Protein AF-A0A352L324-F1 (afdb_monomer_lite)

Foldseek 3Di:
DAFQFFFDLDQLVVPPPDQWEWEKTKDADPDDPDDDDPDRIAIETDTQGDRSRGDCVSPDDHGDDKDFDWAFPVVPPVCPPHHYTYPDPDPPHGYIYTPDIDD

Sequence (103 aa):
LKCAEASRIPAARSILPYRSALVVHKYDVLSVEEGELAEQQILVAHWGIRDGTAQPSARVRPGQTLTLTVESFEEHRELRGERQIMDGAWTGIPLFYIVSGKK

Secondary structure (DSSP, 8-state):
-EEEEEPPPPPGGGGTT-S-EEEEEEEE----SSS----SEEEEEEEEEETTEE-GGG---TT-B-EEEEEEGGG-GGGTTSEEE-SS---S--EEEEEEEE-

Radius of gyration: 13.06 Å; chains: 1; bounding box: 30×23×36 Å

pLDDT: mean 89.07, std 5.12, range [67.44, 95.69]

Structure (mmCIF, N/CA/C/O backbone):
data_AF-A0A352L324-F1
#
_entry.id   AF-A0A352L324-F1
#
loop_
_atom_site.group_PDB
_atom_site.id
_atom_site.type_symbol
_atom_site.label_atom_id
_atom_site.label_alt_id
_atom_site.label_comp_id
_atom_site.label_asym_id
_atom_site.label_entity_id
_atom_site.label_seq_id
_atom_site.pdbx_PDB_ins_code
_atom_site.Cartn_x
_atom_site.Cartn_y
_atom_site.Cartn_z
_atom_site.occupancy
_atom_site.B_iso_or_equiv
_atom_site.auth_seq_id
_atom_site.auth_comp_id
_atom_site.auth_asym_id
_atom_site.auth_atom_id
_atom_site.pdbx_PDB_model_num
ATOM 1 N N . LEU A 1 1 ? -3.066 1.590 10.191 1.00 91.19 1 LEU A N 1
ATOM 2 C CA . LEU A 1 1 ? -3.583 0.599 9.210 1.00 91.19 1 LEU A CA 1
ATOM 3 C C . LEU A 1 1 ? -2.928 -0.760 9.434 1.00 91.19 1 LEU A C 1
ATOM 5 O O . LEU A 1 1 ? -1.773 -0.794 9.843 1.00 91.19 1 LEU A O 1
ATOM 9 N N . LYS A 1 2 ? -3.613 -1.869 9.145 1.00 94.62 2 LYS A N 1
ATOM 10 C CA . LYS A 1 2 ? -3.040 -3.228 9.132 1.00 94.62 2 LYS A CA 1
ATOM 11 C C . LYS A 1 2 ? -3.142 -3.811 7.731 1.00 94.62 2 LYS A C 1
ATOM 13 O O . LYS A 1 2 ? -4.221 -3.807 7.156 1.00 94.62 2 LYS A O 1
ATOM 18 N N . CYS A 1 3 ? -2.044 -4.297 7.161 1.00 93.62 3 CYS A N 1
ATOM 19 C CA . CYS A 1 3 ? -2.078 -4.919 5.840 1.00 93.62 3 CYS A CA 1
ATOM 20 C C . CYS A 1 3 ? -2.864 -6.231 5.916 1.00 93.62 3 CYS A C 1
ATOM 22 O O . CYS A 1 3 ? -2.441 -7.163 6.598 1.00 93.62 3 CYS A O 1
ATOM 24 N N . ALA A 1 4 ? -4.000 -6.298 5.232 1.00 93.12 4 ALA A N 1
ATOM 25 C CA . ALA A 1 4 ? -4.802 -7.509 5.126 1.00 93.12 4 ALA A CA 1
ATOM 26 C C . ALA A 1 4 ? -4.223 -8.424 4.041 1.00 93.12 4 ALA A C 1
ATOM 28 O O . ALA A 1 4 ? -3.965 -9.603 4.280 1.00 93.12 4 ALA A O 1
ATOM 29 N N . GLU A 1 5 ? -3.940 -7.854 2.868 1.00 92.50 5 GLU A N 1
ATOM 30 C CA . GLU A 1 5 ? -3.404 -8.570 1.713 1.00 92.50 5 GLU A CA 1
ATOM 31 C C . GLU A 1 5 ? -2.372 -7.698 0.988 1.00 92.50 5 GLU A C 1
ATOM 33 O O . GLU A 1 5 ? -2.603 -6.516 0.728 1.00 92.50 5 GLU A O 1
ATOM 38 N N . ALA A 1 6 ? -1.229 -8.287 0.635 1.00 91.75 6 ALA A N 1
ATOM 39 C CA . ALA A 1 6 ? -0.155 -7.596 -0.066 1.00 91.75 6 ALA A CA 1
ATOM 40 C C . ALA A 1 6 ? 0.079 -8.227 -1.440 1.00 91.75 6 ALA A C 1
ATOM 42 O O . ALA A 1 6 ? 0.479 -9.388 -1.534 1.00 91.75 6 ALA A O 1
ATOM 43 N N . SER A 1 7 ? -0.128 -7.446 -2.500 1.00 91.31 7 SER A N 1
ATOM 44 C CA . SER A 1 7 ? 0.301 -7.813 -3.852 1.00 91.31 7 SER A CA 1
ATOM 45 C C . SER A 1 7 ? 1.824 -7.893 -3.967 1.00 91.31 7 SER A C 1
ATOM 47 O O . SER A 1 7 ? 2.568 -7.169 -3.297 1.00 91.31 7 SER A O 1
ATOM 49 N N . ARG A 1 8 ? 2.312 -8.761 -4.851 1.00 87.94 8 ARG A N 1
ATOM 50 C CA . ARG A 1 8 ? 3.744 -8.904 -5.115 1.00 87.94 8 ARG A CA 1
ATOM 51 C C . ARG A 1 8 ? 4.254 -7.768 -5.996 1.00 87.94 8 ARG A C 1
ATOM 53 O O . ARG A 1 8 ? 3.643 -7.399 -6.995 1.00 87.94 8 ARG A O 1
ATOM 60 N N . ILE A 1 9 ? 5.441 -7.266 -5.663 1.00 87.00 9 ILE A N 1
ATOM 61 C CA . ILE A 1 9 ? 6.185 -6.371 -6.551 1.00 87.00 9 ILE A CA 1
ATOM 62 C C . ILE A 1 9 ? 6.806 -7.237 -7.657 1.00 87.00 9 ILE A C 1
ATOM 64 O O . ILE A 1 9 ? 7.597 -8.131 -7.336 1.00 87.00 9 ILE A O 1
ATOM 68 N N . PRO A 1 10 ? 6.473 -7.019 -8.940 1.00 83.94 10 PRO A N 1
ATOM 69 C CA . PRO A 1 10 ? 7.079 -7.777 -10.027 1.00 83.94 10 PRO A CA 1
ATOM 70 C C . PRO A 1 10 ? 8.551 -7.386 -10.223 1.00 83.94 10 PRO A C 1
ATOM 72 O O . PRO A 1 10 ? 9.046 -6.396 -9.681 1.00 83.94 10 PRO A O 1
ATOM 75 N N . ALA A 1 11 ? 9.260 -8.131 -11.068 1.00 83.44 11 ALA A N 1
ATOM 76 C CA . ALA A 1 11 ? 10.577 -7.707 -11.518 1.00 83.44 11 ALA A CA 1
ATOM 77 C C . ALA A 1 11 ? 10.459 -6.524 -12.498 1.00 83.44 11 ALA A C 1
ATOM 79 O O . ALA A 1 11 ? 9.573 -6.494 -13.348 1.00 83.44 11 ALA A O 1
ATOM 80 N N . ALA A 1 12 ? 11.406 -5.583 -12.470 1.00 81.94 12 ALA A N 1
ATOM 81 C CA . ALA A 1 12 ? 11.413 -4.454 -13.410 1.00 81.94 12 ALA A CA 1
ATOM 82 C C . ALA A 1 12 ? 11.404 -4.893 -14.887 1.00 81.94 12 ALA A C 1
ATOM 84 O O . ALA A 1 12 ? 10.784 -4.261 -15.735 1.00 81.94 12 ALA A O 1
ATOM 85 N N . ARG A 1 13 ? 12.035 -6.030 -15.200 1.00 84.00 13 ARG A N 1
ATOM 86 C CA . ARG A 1 13 ? 12.054 -6.590 -16.560 1.00 84.00 13 ARG A CA 1
ATOM 87 C C . ARG A 1 13 ? 10.690 -7.103 -17.026 1.00 84.00 13 ARG A C 1
ATOM 89 O O . ARG A 1 13 ? 10.439 -7.101 -18.224 1.00 84.00 13 ARG A O 1
ATOM 96 N N . SER A 1 14 ? 9.818 -7.540 -16.116 1.00 83.94 14 SER A N 1
ATOM 97 C CA . SER A 1 14 ? 8.513 -8.103 -16.486 1.00 83.94 14 SER A CA 1
ATOM 98 C C . SER A 1 14 ? 7.445 -7.043 -16.749 1.00 83.94 14 SER A C 1
ATOM 100 O O . SER A 1 14 ? 6.360 -7.392 -17.203 1.00 83.94 14 SER A O 1
ATOM 102 N N . ILE A 1 15 ? 7.728 -5.766 -16.467 1.00 82.12 15 ILE A N 1
ATOM 103 C CA . ILE A 1 15 ? 6.805 -4.661 -16.758 1.00 82.12 15 ILE A CA 1
ATOM 104 C C . ILE A 1 15 ? 7.134 -3.926 -18.061 1.00 82.12 15 ILE A C 1
ATOM 106 O O . ILE A 1 15 ? 6.427 -2.986 -18.398 1.00 82.12 15 ILE A O 1
ATOM 110 N N . LEU A 1 16 ? 8.153 -4.350 -18.819 1.00 83.88 16 LEU A N 1
ATOM 111 C CA . LEU A 1 16 ? 8.470 -3.742 -20.114 1.00 83.88 16 LEU A CA 1
ATOM 112 C C . LEU A 1 16 ? 7.234 -3.725 -21.044 1.00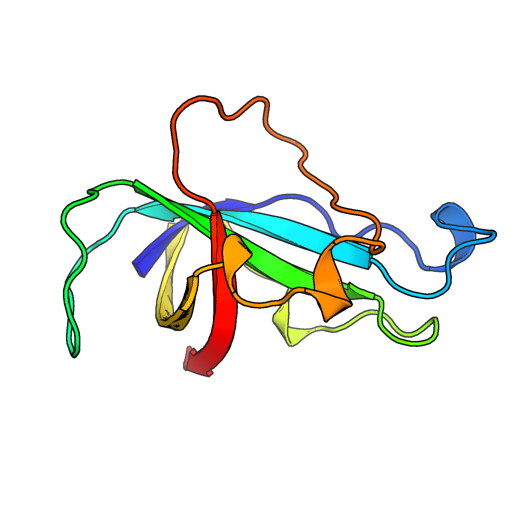 83.88 16 LEU A C 1
ATOM 114 O O . LEU A 1 16 ? 6.469 -4.691 -21.052 1.00 83.88 16 LEU A O 1
ATOM 118 N N . PRO A 1 17 ? 7.027 -2.651 -21.832 1.00 85.00 17 PRO A N 1
ATOM 119 C CA . PRO A 1 17 ? 7.887 -1.470 -21.987 1.00 85.00 17 PRO A CA 1
ATOM 120 C C . PRO A 1 17 ? 7.721 -0.396 -20.890 1.00 85.00 17 PRO A C 1
ATOM 122 O O . PRO A 1 17 ? 8.411 0.622 -20.937 1.00 85.00 17 PRO A O 1
ATOM 125 N N . TYR A 1 18 ? 6.841 -0.597 -19.903 1.00 82.69 18 TYR A N 1
ATOM 126 C CA . TYR A 1 18 ? 6.654 0.340 -18.793 1.00 82.69 18 TYR A CA 1
ATOM 127 C C . TYR A 1 18 ? 7.896 0.387 -17.898 1.00 82.69 18 TYR A C 1
ATOM 129 O O . TYR A 1 18 ? 8.563 -0.623 -17.663 1.00 82.69 18 TYR A O 1
ATOM 137 N N . ARG A 1 19 ? 8.208 1.579 -17.384 1.00 85.94 19 ARG A N 1
ATOM 138 C CA . ARG A 1 19 ? 9.335 1.799 -16.459 1.00 85.94 19 ARG A CA 1
ATOM 139 C C . ARG A 1 19 ? 8.876 2.010 -15.020 1.00 85.94 19 ARG A C 1
ATOM 141 O O . ARG A 1 19 ? 9.698 1.949 -14.114 1.00 85.94 19 ARG A O 1
ATOM 148 N N . SER A 1 20 ? 7.580 2.196 -14.814 1.00 90.56 20 SER A N 1
ATOM 149 C CA . SER A 1 20 ? 6.983 2.480 -13.519 1.00 90.56 20 SER A CA 1
ATOM 150 C C . SER A 1 20 ? 5.725 1.637 -13.338 1.00 90.56 20 SER A C 1
ATOM 152 O O . SER A 1 20 ? 5.046 1.279 -14.305 1.00 90.56 20 SER A O 1
ATOM 154 N N . ALA A 1 21 ? 5.486 1.224 -12.098 1.00 91.25 21 ALA A N 1
ATOM 155 C CA . ALA A 1 21 ? 4.312 0.461 -11.720 1.00 91.25 21 ALA A CA 1
ATOM 156 C C . ALA A 1 21 ? 3.967 0.705 -10.251 1.00 91.25 21 ALA A C 1
ATOM 158 O O . ALA A 1 21 ? 4.827 0.656 -9.360 1.00 91.25 21 ALA A O 1
ATOM 159 N N . LEU A 1 22 ? 2.680 0.904 -10.014 1.00 93.19 22 LEU A N 1
ATOM 160 C CA . LEU A 1 22 ? 2.081 0.952 -8.697 1.00 93.19 22 LEU A CA 1
ATOM 161 C C . LEU A 1 22 ? 1.650 -0.454 -8.291 1.00 93.19 22 LEU A C 1
ATOM 163 O O . LEU A 1 22 ? 1.078 -1.202 -9.080 1.00 93.19 22 LEU A O 1
ATOM 167 N N . VAL A 1 23 ? 1.922 -0.811 -7.047 1.00 93.94 23 VAL A N 1
ATOM 168 C CA . VAL A 1 23 ? 1.493 -2.062 -6.434 1.00 93.94 23 VAL A CA 1
ATOM 169 C C . VAL A 1 23 ? 0.456 -1.713 -5.385 1.00 93.94 23 VAL A C 1
ATOM 171 O O . VAL A 1 23 ? 0.700 -0.890 -4.503 1.00 93.94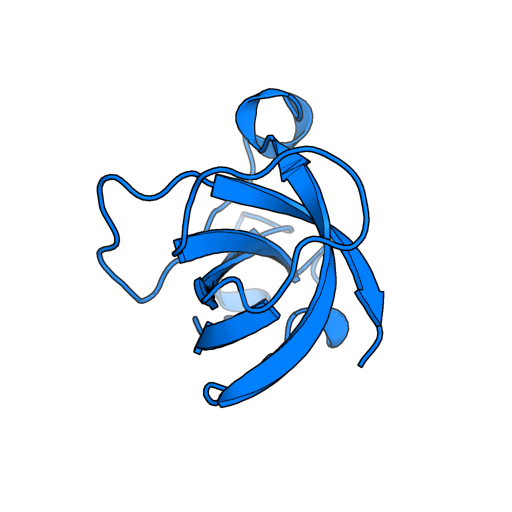 23 VAL A O 1
ATOM 174 N N . VAL A 1 24 ? -0.716 -2.322 -5.512 1.00 94.56 24 VAL A N 1
ATOM 175 C CA . VAL A 1 24 ? -1.860 -2.050 -4.650 1.00 94.56 24 VAL A CA 1
ATOM 176 C C . VAL A 1 24 ? -1.918 -3.104 -3.555 1.00 94.56 24 VAL A C 1
ATOM 178 O O . VAL A 1 24 ? -1.808 -4.306 -3.813 1.00 94.56 24 VAL A O 1
ATOM 181 N N . HIS A 1 25 ? -2.083 -2.662 -2.318 1.00 94.69 25 HIS A N 1
ATOM 182 C CA . HIS A 1 25 ? -2.273 -3.527 -1.160 1.00 94.69 25 HIS A CA 1
ATOM 183 C C . HIS A 1 25 ? -3.610 -3.213 -0.501 1.00 94.69 25 HIS A C 1
ATOM 185 O O . HIS A 1 25 ? -4.067 -2.070 -0.528 1.00 94.69 25 HIS A O 1
ATOM 191 N N . LYS A 1 26 ? -4.208 -4.222 0.126 1.00 95.12 26 LYS A N 1
ATOM 192 C CA . LYS A 1 26 ? -5.422 -4.066 0.918 1.00 95.12 26 LYS A CA 1
ATOM 193 C C . LYS A 1 26 ? -5.063 -3.882 2.384 1.00 95.12 26 LYS A C 1
ATOM 195 O O . LYS A 1 26 ? -4.260 -4.640 2.939 1.00 95.12 26 LYS A O 1
ATOM 200 N N . TYR A 1 27 ? -5.698 -2.905 3.014 1.00 95.12 27 TYR A N 1
ATOM 201 C CA . TYR A 1 27 ? -5.522 -2.586 4.420 1.00 95.12 27 TYR A CA 1
ATOM 202 C C . TYR A 1 27 ? -6.850 -2.557 5.159 1.00 95.12 27 TYR A C 1
ATOM 204 O O . TYR A 1 27 ? -7.843 -2.053 4.640 1.00 95.12 27 TYR A O 1
ATOM 212 N N . ASP A 1 28 ? -6.810 -3.021 6.402 1.00 95.69 28 ASP A N 1
ATOM 213 C CA . ASP A 1 28 ? -7.834 -2.757 7.401 1.00 95.69 28 ASP A CA 1
ATOM 214 C C . ASP A 1 28 ? -7.472 -1.473 8.163 1.00 95.69 28 ASP A C 1
ATOM 216 O O . ASP A 1 28 ? -6.323 -1.264 8.595 1.00 95.69 28 ASP A O 1
ATOM 220 N N . VAL A 1 29 ? -8.454 -0.594 8.324 1.00 94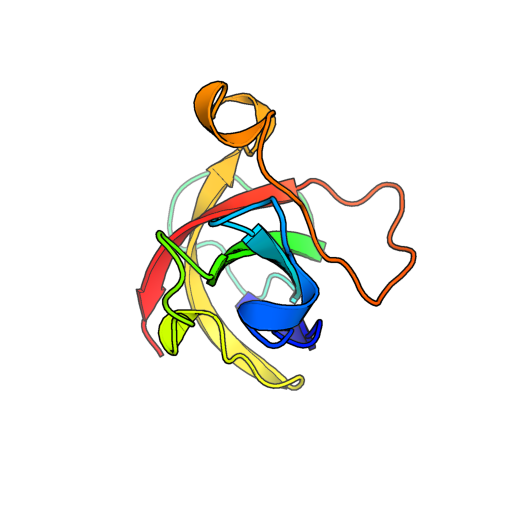.94 29 VAL A N 1
ATOM 221 C CA . VAL A 1 29 ? -8.320 0.654 9.070 1.00 94.94 29 VAL A CA 1
ATOM 222 C C . VAL A 1 29 ? -8.450 0.343 10.556 1.00 94.94 29 VAL A C 1
ATOM 224 O O . VAL A 1 29 ? -9.461 -0.178 11.008 1.00 94.94 29 VAL A O 1
ATOM 227 N N . LEU A 1 30 ? -7.390 0.628 11.315 1.00 93.94 30 LEU A N 1
ATOM 228 C CA . LEU A 1 30 ? -7.377 0.421 12.769 1.00 93.94 30 LEU A CA 1
ATOM 229 C C . LEU A 1 30 ? -7.787 1.690 13.521 1.00 93.94 30 LEU A C 1
ATOM 231 O O . LEU A 1 30 ? -8.570 1.633 14.461 1.00 93.94 30 LEU A O 1
ATOM 235 N N . SER A 1 31 ? -7.224 2.820 13.105 1.00 92.75 31 SER A N 1
ATOM 236 C CA . SER A 1 31 ? -7.465 4.152 13.645 1.00 92.75 31 SER A CA 1
ATOM 237 C C . SER A 1 31 ? -7.189 5.181 12.551 1.00 92.75 31 SER A C 1
ATOM 239 O O . SER A 1 31 ? -6.377 4.935 11.648 1.00 92.75 31 SER A O 1
ATOM 241 N N . VAL A 1 32 ? -7.889 6.311 12.627 1.00 93.19 32 VAL A N 1
ATOM 242 C CA . VAL A 1 32 ? -7.657 7.497 11.800 1.00 93.19 32 VAL A CA 1
ATOM 243 C C . VAL A 1 32 ? -7.052 8.547 12.719 1.00 93.19 32 VAL A C 1
ATOM 245 O O . VAL A 1 32 ? -7.707 8.994 13.656 1.00 93.19 32 VAL A O 1
ATOM 248 N N . GLU A 1 33 ? -5.785 8.879 12.490 1.00 91.31 33 GLU A N 1
ATOM 249 C CA . GLU A 1 33 ? -5.061 9.856 13.315 1.00 91.31 33 GLU A CA 1
ATOM 250 C C . GLU A 1 33 ? -5.341 11.298 12.863 1.00 91.31 33 GLU A C 1
ATOM 252 O O . GLU A 1 33 ? -5.337 12.219 13.674 1.00 91.31 33 GLU A O 1
ATOM 257 N N . GLU A 1 34 ? -5.590 11.494 11.566 1.00 89.81 34 GLU A N 1
ATOM 258 C CA . GLU A 1 34 ? -5.849 12.792 10.944 1.00 89.81 34 GLU A CA 1
ATOM 259 C C . GLU A 1 34 ? -6.714 12.607 9.687 1.00 89.81 34 GLU A C 1
ATOM 261 O O . GLU A 1 34 ? -6.550 11.624 8.959 1.00 89.81 34 GLU A O 1
ATOM 266 N N . GLY A 1 35 ? -7.621 13.555 9.431 1.00 89.88 35 GLY A N 1
ATOM 267 C CA . GLY A 1 35 ? -8.554 13.522 8.301 1.00 89.88 35 GLY A CA 1
ATOM 268 C C . GLY A 1 35 ? -9.819 12.699 8.559 1.00 89.88 35 GLY A C 1
ATOM 269 O O . GLY A 1 35 ? -10.113 12.303 9.686 1.00 89.88 35 GLY A O 1
ATOM 270 N N . GLU A 1 36 ? -10.583 12.455 7.496 1.00 88.00 36 GLU A N 1
ATOM 271 C CA . GLU A 1 36 ? -11.818 11.672 7.542 1.00 88.00 36 GLU A CA 1
ATOM 272 C C . GLU A 1 36 ? -11.686 10.432 6.660 1.00 88.00 36 GLU A C 1
ATOM 274 O O . GLU A 1 36 ? -11.348 10.515 5.480 1.00 88.00 36 GLU A O 1
ATOM 279 N N . LEU A 1 37 ? -11.975 9.267 7.239 1.00 89.50 37 LEU A N 1
ATOM 280 C CA . LEU A 1 37 ? -12.036 8.004 6.519 1.00 89.50 37 LEU A CA 1
ATOM 281 C C . LEU A 1 37 ? -13.164 7.156 7.108 1.00 89.50 37 LEU A C 1
ATOM 283 O O . LEU A 1 37 ? -13.046 6.633 8.213 1.00 89.50 37 LEU A O 1
ATOM 287 N N . ALA A 1 38 ? -14.272 7.049 6.376 1.00 86.56 38 ALA A N 1
ATOM 288 C CA . ALA A 1 38 ? -15.450 6.298 6.819 1.00 86.56 38 ALA A CA 1
ATOM 289 C C . ALA A 1 38 ? -15.300 4.778 6.633 1.00 86.56 38 ALA A C 1
ATOM 291 O O . ALA A 1 38 ? -16.017 3.988 7.247 1.00 86.56 38 ALA A O 1
ATOM 292 N N . GLU A 1 39 ? -14.375 4.369 5.769 1.00 90.94 39 GLU A N 1
ATOM 293 C CA . GLU A 1 39 ? -14.229 2.989 5.331 1.00 90.94 39 GLU A CA 1
ATOM 294 C C . GLU A 1 39 ? -13.392 2.171 6.308 1.00 90.94 39 GLU A C 1
ATOM 296 O O . GLU A 1 39 ? -12.343 2.604 6.778 1.00 90.94 39 GLU A O 1
ATOM 301 N N . GLN A 1 40 ? -13.824 0.940 6.574 1.00 92.19 40 GLN A N 1
ATOM 302 C CA . GLN A 1 40 ? -13.063 0.005 7.411 1.00 92.19 40 GLN A CA 1
ATOM 303 C C . GLN A 1 40 ? -11.952 -0.698 6.628 1.00 92.19 40 GLN A C 1
ATOM 305 O O . GLN A 1 40 ? -10.999 -1.205 7.221 1.00 92.19 40 GLN A O 1
ATOM 310 N N . GLN A 1 41 ? -12.069 -0.740 5.299 1.00 94.50 41 GLN A N 1
ATOM 311 C CA . GLN A 1 41 ? -11.079 -1.327 4.406 1.00 94.50 41 GLN A CA 1
ATOM 312 C C . GLN A 1 41 ? -10.751 -0.348 3.293 1.00 94.50 41 GLN A C 1
ATOM 314 O O . GLN A 1 41 ? -11.645 0.252 2.704 1.00 94.50 41 GLN A O 1
ATOM 319 N N . ILE A 1 42 ? -9.465 -0.227 2.985 1.00 95.44 42 ILE A N 1
ATOM 320 C CA . ILE A 1 42 ? -8.984 0.630 1.906 1.00 95.44 42 ILE A CA 1
ATOM 321 C C . ILE A 1 42 ? -7.938 -0.092 1.069 1.00 95.44 42 ILE A C 1
ATOM 323 O O . ILE A 1 42 ? -7.200 -0.955 1.559 1.00 95.44 42 ILE A O 1
ATOM 327 N N . LEU A 1 43 ? -7.856 0.281 -0.201 1.00 95.44 43 LEU A N 1
ATOM 328 C CA . LEU A 1 43 ? -6.741 -0.079 -1.059 1.00 95.44 43 LEU A CA 1
ATOM 329 C C . LEU A 1 43 ? -5.735 1.064 -1.047 1.00 95.44 43 LEU A C 1
ATOM 331 O O . LEU A 1 43 ? -6.116 2.225 -1.157 1.00 95.44 43 LEU A O 1
ATOM 335 N N . VAL A 1 44 ? -4.449 0.748 -0.937 1.00 94.94 44 VAL A N 1
ATOM 336 C CA . VAL A 1 44 ? -3.385 1.753 -1.005 1.00 94.94 44 VAL A CA 1
ATOM 337 C C . VAL A 1 44 ? -2.407 1.362 -2.101 1.00 94.94 44 VAL A C 1
ATOM 339 O O . VAL A 1 44 ? -1.852 0.261 -2.096 1.00 94.94 44 VAL A O 1
ATOM 342 N N . ALA A 1 45 ? -2.213 2.267 -3.052 1.00 94.62 45 ALA A N 1
ATOM 343 C CA . ALA A 1 45 ? -1.235 2.167 -4.118 1.00 94.62 45 ALA A CA 1
ATOM 344 C C . ALA A 1 45 ? 0.123 2.670 -3.625 1.00 94.62 45 ALA A C 1
ATOM 346 O O . ALA A 1 45 ? 0.268 3.824 -3.225 1.00 94.62 45 ALA A O 1
ATOM 347 N N . HIS A 1 46 ? 1.128 1.805 -3.702 1.00 93.88 46 HIS A N 1
ATOM 348 C CA . HIS A 1 46 ? 2.522 2.127 -3.436 1.00 93.88 46 HIS A CA 1
ATOM 349 C C . HIS A 1 46 ? 3.314 2.085 -4.738 1.00 93.88 46 HIS A C 1
ATOM 351 O O . HIS A 1 46 ? 3.063 1.240 -5.594 1.00 93.88 46 HIS A O 1
ATOM 357 N N . TRP A 1 47 ? 4.341 2.920 -4.881 1.00 92.56 47 TRP A N 1
ATOM 358 C CA . TRP A 1 47 ? 5.321 2.714 -5.946 1.00 92.56 47 TRP A CA 1
ATOM 359 C C . TRP A 1 47 ? 6.034 1.390 -5.727 1.00 92.56 47 TRP A C 1
ATOM 361 O O . TRP A 1 47 ? 6.818 1.289 -4.796 1.00 92.56 47 TRP A O 1
ATOM 371 N N . GLY A 1 48 ? 5.768 0.384 -6.561 1.00 90.25 48 GLY A N 1
ATOM 372 C CA . GLY A 1 48 ? 6.499 -0.883 -6.535 1.00 90.25 48 GLY A CA 1
ATOM 373 C C . GLY A 1 48 ? 7.752 -0.820 -7.395 1.00 90.25 48 GLY A C 1
ATOM 374 O O . GLY A 1 48 ? 8.805 -1.317 -6.999 1.00 90.25 48 GLY A O 1
ATOM 375 N N . ILE A 1 49 ? 7.652 -0.168 -8.554 1.00 90.44 49 ILE A N 1
ATOM 376 C CA . ILE A 1 49 ? 8.777 0.153 -9.432 1.00 90.44 49 ILE A CA 1
ATOM 377 C C . ILE A 1 49 ? 8.635 1.612 -9.856 1.00 90.44 49 ILE A C 1
ATOM 379 O O . ILE A 1 49 ? 7.555 2.037 -10.258 1.00 90.44 49 ILE A O 1
ATOM 383 N N . ARG A 1 50 ? 9.730 2.365 -9.796 1.00 90.56 50 ARG A N 1
ATOM 384 C CA . ARG A 1 50 ? 9.802 3.741 -10.291 1.00 90.56 50 ARG A CA 1
ATOM 385 C C . ARG A 1 50 ? 11.082 3.905 -11.098 1.00 90.56 50 ARG A C 1
ATOM 387 O O . ARG A 1 50 ? 12.152 3.537 -10.610 1.00 90.56 50 ARG A O 1
ATOM 394 N N . ASP A 1 51 ? 10.961 4.378 -12.335 1.00 87.38 51 ASP A N 1
ATOM 395 C CA . ASP A 1 51 ? 12.085 4.581 -13.264 1.00 87.38 51 ASP A CA 1
ATOM 396 C C . ASP A 1 51 ? 12.978 3.336 -13.456 1.00 87.38 51 ASP A C 1
ATOM 398 O O . ASP A 1 51 ? 14.199 3.412 -13.586 1.00 87.38 51 ASP A O 1
ATOM 402 N N . GLY A 1 52 ? 12.363 2.151 -13.464 1.00 84.62 52 GLY A N 1
ATOM 403 C CA . GLY A 1 52 ? 13.027 0.854 -13.614 1.00 84.62 52 GLY A CA 1
ATOM 404 C C . GLY A 1 52 ? 13.629 0.295 -12.323 1.00 84.62 52 GLY A C 1
ATOM 405 O O . GLY A 1 52 ? 14.199 -0.796 -12.344 1.00 84.62 52 GLY A O 1
ATOM 406 N N . THR A 1 53 ? 13.478 0.997 -11.198 1.00 85.88 53 THR A N 1
ATOM 407 C CA . THR A 1 53 ? 14.020 0.591 -9.897 1.00 85.88 53 THR A CA 1
ATOM 408 C C . THR A 1 53 ? 12.908 0.117 -8.973 1.00 85.88 53 THR A C 1
ATOM 410 O O . THR A 1 53 ? 11.939 0.837 -8.732 1.00 85.88 53 THR A O 1
ATOM 413 N N . ALA A 1 54 ? 13.048 -1.099 -8.440 1.00 87.94 54 ALA A N 1
ATOM 414 C CA . ALA A 1 54 ? 12.124 -1.624 -7.441 1.00 87.94 54 ALA A CA 1
ATOM 415 C C . ALA A 1 54 ? 12.233 -0.824 -6.136 1.00 87.94 54 ALA A C 1
ATOM 417 O O . ALA A 1 54 ? 13.332 -0.529 -5.670 1.00 87.94 54 ALA A O 1
ATOM 418 N N . GLN A 1 55 ? 11.094 -0.509 -5.535 1.00 88.94 55 GLN A N 1
ATOM 419 C CA . GLN A 1 55 ? 10.987 0.341 -4.357 1.00 88.94 55 GLN A CA 1
ATOM 420 C C . GLN A 1 55 ? 10.771 -0.519 -3.102 1.00 88.94 55 GLN A C 1
ATOM 422 O O . GLN A 1 55 ? 9.716 -1.140 -2.942 1.00 88.94 55 GLN A O 1
ATOM 427 N N . PRO A 1 56 ? 11.745 -0.582 -2.175 1.00 82.19 56 PRO A N 1
ATOM 428 C CA . PRO A 1 56 ? 11.626 -1.404 -0.970 1.00 82.19 56 PRO A CA 1
ATOM 429 C C . PRO A 1 56 ? 10.511 -0.959 -0.016 1.00 82.19 56 PRO A C 1
ATOM 431 O O . PRO A 1 56 ? 10.039 -1.768 0.781 1.00 82.19 56 PRO A O 1
ATOM 434 N N . SER A 1 57 ? 10.087 0.307 -0.082 1.00 80.12 57 SER A N 1
ATOM 435 C CA . SER A 1 57 ? 8.998 0.863 0.732 1.00 80.12 57 SER A CA 1
ATOM 436 C C . SER A 1 57 ? 7.635 0.239 0.420 1.00 80.12 57 SER A C 1
ATOM 438 O O . SER A 1 57 ? 6.806 0.140 1.319 1.00 80.12 57 SER A O 1
ATOM 440 N N . ALA A 1 58 ? 7.430 -0.260 -0.802 1.00 83.38 58 ALA A N 1
ATOM 441 C CA . ALA A 1 58 ? 6.246 -1.034 -1.177 1.00 83.38 58 ALA A CA 1
ATOM 442 C C . ALA A 1 58 ? 6.300 -2.491 -0.697 1.00 83.38 58 ALA A C 1
ATOM 444 O O . ALA A 1 58 ? 5.367 -3.254 -0.917 1.00 83.38 58 ALA A O 1
ATOM 445 N N . ARG A 1 59 ? 7.390 -2.937 -0.058 1.00 85.69 59 ARG A N 1
ATOM 446 C CA . ARG A 1 59 ? 7.453 -4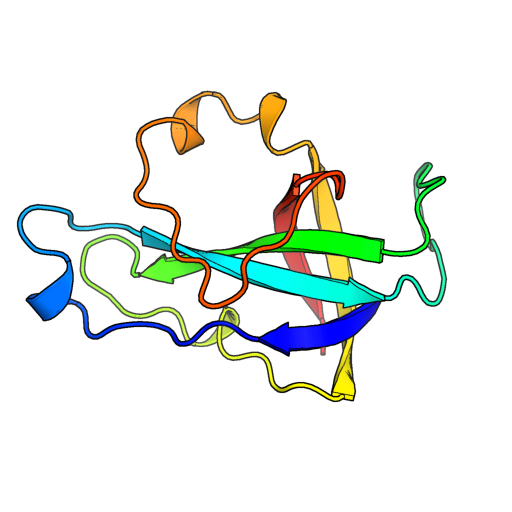.299 0.478 1.00 85.69 59 ARG A CA 1
ATOM 447 C C . ARG A 1 59 ? 6.731 -4.353 1.820 1.00 85.69 59 ARG A C 1
ATOM 449 O O . ARG A 1 59 ? 7.350 -4.203 2.878 1.00 85.69 59 ARG A O 1
ATOM 456 N N . VAL A 1 60 ? 5.433 -4.609 1.746 1.00 89.31 60 VAL A N 1
ATOM 457 C CA . VAL A 1 60 ? 4.547 -4.798 2.895 1.00 89.31 60 VAL A CA 1
ATOM 458 C C . VAL A 1 60 ? 4.216 -6.279 3.048 1.00 89.31 60 VAL A C 1
ATOM 460 O O . VAL A 1 60 ? 4.179 -7.029 2.071 1.00 89.31 60 VAL A O 1
ATOM 463 N N . ARG A 1 61 ? 4.049 -6.731 4.292 1.00 89.56 61 ARG A N 1
ATOM 464 C CA . ARG A 1 61 ? 3.644 -8.106 4.602 1.00 89.56 61 ARG A CA 1
ATOM 465 C C . ARG A 1 61 ? 2.213 -8.120 5.141 1.00 89.56 61 ARG A C 1
ATOM 467 O O . ARG A 1 61 ? 1.897 -7.268 5.973 1.00 89.56 61 ARG A O 1
ATOM 474 N N . PRO A 1 62 ? 1.383 -9.104 4.756 1.00 92.12 62 PRO A N 1
ATOM 475 C CA . PRO A 1 62 ? 0.107 -9.332 5.422 1.00 92.12 62 PRO A CA 1
ATOM 476 C C . PRO A 1 62 ? 0.299 -9.464 6.938 1.00 92.12 62 PRO A C 1
ATOM 478 O O . PRO A 1 62 ? 1.269 -10.062 7.409 1.00 92.12 62 PRO A O 1
ATOM 481 N N . GLY A 1 63 ? -0.604 -8.863 7.703 1.00 93.19 63 GLY A N 1
ATOM 482 C CA . GLY A 1 63 ? -0.554 -8.762 9.159 1.00 93.19 63 GLY A CA 1
ATOM 483 C C . GLY A 1 63 ? 0.278 -7.597 9.705 1.00 93.19 63 GLY A C 1
ATOM 484 O O . GLY A 1 63 ? 0.162 -7.305 10.894 1.00 93.19 63 GLY A O 1
ATOM 485 N N . GLN A 1 64 ? 1.083 -6.915 8.884 1.00 92.75 64 GLN A N 1
ATOM 486 C CA . GLN A 1 64 ? 1.909 -5.793 9.331 1.00 92.75 64 GLN A CA 1
ATOM 487 C C . GLN A 1 64 ? 1.060 -4.546 9.613 1.00 92.75 64 GLN A C 1
ATOM 489 O O . GLN A 1 64 ? 0.288 -4.111 8.758 1.00 92.75 64 GLN A O 1
ATOM 494 N N . THR A 1 65 ? 1.248 -3.942 10.784 1.00 93.88 65 THR A N 1
ATOM 495 C CA . THR A 1 65 ? 0.658 -2.643 11.133 1.00 93.88 65 THR A CA 1
ATOM 496 C C . THR A 1 65 ? 1.587 -1.511 10.704 1.00 93.88 65 THR A C 1
ATOM 498 O O . THR A 1 65 ? 2.800 -1.613 10.868 1.00 93.88 65 THR A O 1
ATOM 501 N N . LEU A 1 66 ? 1.018 -0.463 10.111 1.00 91.75 66 LEU A N 1
ATOM 502 C CA . LEU A 1 66 ? 1.713 0.692 9.547 1.00 91.75 66 LEU A CA 1
ATOM 503 C C . LEU A 1 66 ? 0.897 1.967 9.788 1.00 91.75 66 LEU A C 1
ATOM 505 O O . LEU A 1 66 ? -0.336 1.948 9.676 1.00 91.75 66 LEU A O 1
ATOM 509 N N . THR A 1 67 ? 1.582 3.080 10.030 1.00 92.94 67 THR A N 1
ATOM 510 C CA . THR A 1 67 ? 0.974 4.418 10.015 1.00 92.94 67 THR A CA 1
ATOM 511 C C . THR A 1 67 ? 1.272 5.055 8.667 1.00 92.94 67 THR A C 1
ATOM 513 O O . THR A 1 67 ? 2.434 5.318 8.352 1.00 92.94 67 THR A O 1
ATOM 516 N N . LEU A 1 68 ? 0.237 5.258 7.849 1.00 92.88 68 LEU A N 1
ATOM 517 C CA . LEU A 1 68 ? 0.363 5.785 6.490 1.00 92.88 68 LEU A CA 1
ATOM 518 C C . LEU A 1 68 ? -0.393 7.106 6.367 1.00 92.88 68 LEU A C 1
ATOM 520 O O . LEU A 1 68 ? -1.502 7.228 6.881 1.00 92.88 68 LEU A O 1
ATOM 524 N N . THR A 1 69 ? 0.195 8.048 5.637 1.00 94.06 69 THR A N 1
ATOM 525 C CA . THR A 1 69 ? -0.509 9.210 5.093 1.00 94.06 69 THR A CA 1
ATOM 526 C C . THR A 1 69 ? -0.918 8.862 3.674 1.00 94.06 69 THR A C 1
ATOM 528 O O . THR A 1 69 ? -0.061 8.509 2.853 1.00 94.06 69 THR A O 1
ATOM 531 N N . VAL A 1 70 ? -2.215 8.935 3.400 1.00 94.25 70 VAL A N 1
ATOM 532 C CA . VAL A 1 70 ? -2.788 8.549 2.115 1.00 94.25 70 VAL A CA 1
ATOM 533 C C . VAL A 1 70 ? -3.681 9.657 1.572 1.00 94.25 70 VAL A C 1
ATOM 535 O O . VAL A 1 70 ? -4.326 10.363 2.339 1.00 94.25 70 VAL A O 1
ATOM 538 N N . GLU A 1 71 ? -3.709 9.786 0.253 1.00 94.19 71 GLU A N 1
ATOM 539 C CA . GLU A 1 71 ? -4.533 10.745 -0.491 1.00 94.19 71 GLU A CA 1
ATOM 540 C C . GLU A 1 71 ? -5.439 9.991 -1.470 1.00 94.19 71 GLU A C 1
ATOM 542 O O . GLU A 1 71 ? -5.158 8.841 -1.826 1.00 94.19 71 GLU A O 1
ATOM 547 N N . SER A 1 72 ? -6.555 10.592 -1.887 1.00 92.38 72 SER A N 1
ATOM 548 C CA . SER A 1 72 ? -7.471 9.936 -2.826 1.00 92.38 72 SER A CA 1
ATOM 549 C C . SER A 1 72 ? -6.770 9.690 -4.158 1.00 92.38 72 SER A C 1
ATOM 551 O O . SER A 1 72 ? -6.242 10.611 -4.780 1.00 92.38 72 SER A O 1
ATOM 553 N N . PHE A 1 73 ? -6.790 8.448 -4.647 1.00 91.00 73 PHE A N 1
ATOM 554 C CA . PHE A 1 73 ? -6.118 8.120 -5.906 1.00 91.00 73 PHE A CA 1
ATOM 555 C C . PHE A 1 73 ? -6.700 8.895 -7.099 1.00 91.00 73 PHE A C 1
ATOM 557 O O . PHE A 1 73 ? -5.999 9.176 -8.070 1.00 91.00 73 PHE A O 1
ATOM 564 N N . GLU A 1 74 ? -7.978 9.271 -7.036 1.00 88.50 74 GLU A N 1
ATOM 565 C CA . GLU A 1 74 ? -8.655 9.988 -8.118 1.00 88.50 74 GLU A CA 1
ATOM 566 C C . GLU A 1 74 ? -8.144 11.421 -8.322 1.00 88.50 74 GLU A C 1
ATOM 568 O O . GLU A 1 74 ? -8.227 11.940 -9.449 1.00 88.50 74 GLU A O 1
ATOM 573 N N . GLU A 1 75 ? -7.602 12.028 -7.261 1.00 89.94 75 GLU A N 1
ATOM 574 C CA . GLU A 1 75 ? -7.029 13.378 -7.254 1.00 89.94 75 GLU A CA 1
ATOM 575 C C . GLU A 1 75 ? -5.655 13.419 -7.945 1.00 89.94 75 GLU A C 1
ATOM 577 O O . GLU A 1 75 ? -5.299 14.428 -8.560 1.00 89.94 75 GLU A O 1
ATOM 582 N N . HIS A 1 76 ? -4.945 12.288 -7.982 1.00 88.25 76 HIS A N 1
ATOM 583 C CA . HIS A 1 76 ? -3.643 12.139 -8.636 1.00 88.25 76 HIS A CA 1
ATOM 584 C C . HIS A 1 76 ? -3.771 11.800 -10.124 1.00 88.25 76 HIS A C 1
ATOM 586 O O . HIS A 1 76 ? -3.590 10.659 -10.571 1.00 88.25 76 HIS A O 1
ATOM 592 N N . ARG A 1 77 ? -4.087 12.812 -10.937 1.00 85.62 77 ARG A N 1
ATOM 593 C CA . ARG A 1 77 ? -4.245 12.659 -12.397 1.00 85.62 77 ARG A CA 1
ATOM 594 C C . ARG A 1 77 ? -2.995 12.098 -13.077 1.00 85.62 77 ARG A C 1
ATOM 596 O O . ARG A 1 77 ? -3.126 11.376 -14.064 1.00 85.62 77 ARG A O 1
ATOM 603 N N . GLU A 1 78 ? -1.816 12.396 -12.548 1.00 85.62 78 GLU A N 1
ATOM 604 C CA . GLU A 1 78 ? -0.519 11.907 -13.012 1.00 85.62 78 GLU A CA 1
ATOM 605 C C . GLU A 1 78 ? -0.371 10.383 -12.903 1.00 85.62 78 GLU A C 1
ATOM 607 O O . GLU A 1 78 ? 0.342 9.785 -13.705 1.00 85.62 78 GLU A O 1
ATOM 612 N N . LEU A 1 79 ?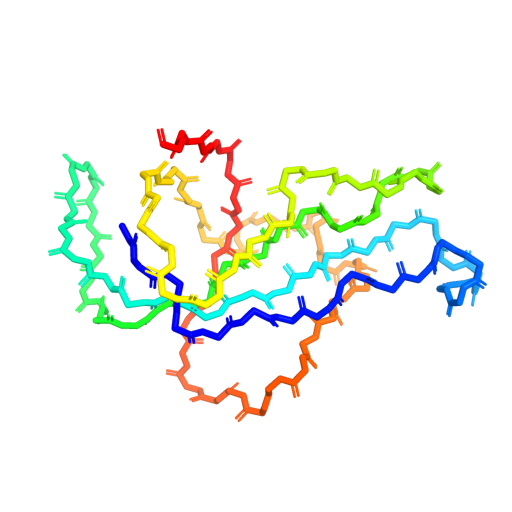 -1.088 9.736 -11.978 1.00 85.81 79 LEU A N 1
ATOM 613 C CA . LEU A 1 79 ? -1.006 8.289 -11.753 1.00 85.81 79 LEU A CA 1
ATOM 614 C C . LEU A 1 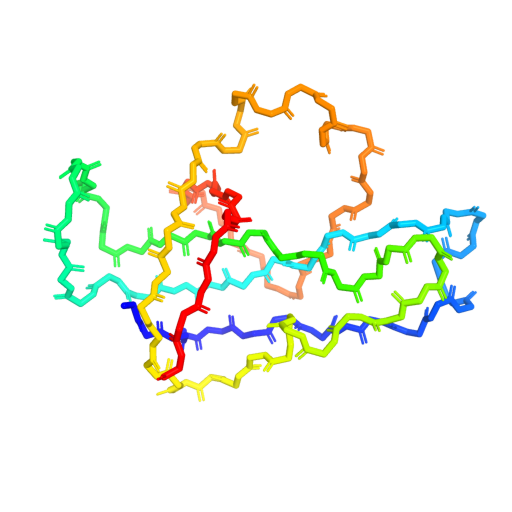79 ? -1.965 7.484 -12.638 1.00 85.81 79 LEU A C 1
ATOM 616 O O . LEU A 1 79 ? -1.844 6.263 -12.727 1.00 85.81 79 LEU A O 1
ATOM 620 N N . ARG A 1 80 ? -2.909 8.138 -13.328 1.00 77.62 80 ARG A N 1
ATOM 621 C CA . ARG A 1 80 ? -3.931 7.454 -14.145 1.00 77.62 80 ARG A CA 1
ATOM 622 C C . ARG A 1 80 ? -3.345 6.646 -15.306 1.00 77.62 80 ARG A C 1
ATOM 624 O O . ARG A 1 80 ? -3.975 5.692 -15.751 1.00 77.62 80 ARG A O 1
ATOM 631 N N . GLY A 1 81 ? -2.168 7.031 -15.803 1.00 81.38 81 GLY A N 1
ATOM 632 C CA . GLY A 1 81 ? -1.465 6.323 -16.880 1.00 81.38 81 GLY A CA 1
ATOM 633 C C . GLY A 1 81 ? -0.547 5.195 -16.401 1.00 81.38 81 GLY A C 1
ATOM 634 O O . GLY A 1 81 ? -0.010 4.456 -17.227 1.00 81.38 81 GLY A O 1
ATOM 635 N N . GLU A 1 82 ? -0.348 5.063 -15.090 1.00 86.62 82 GLU A N 1
ATOM 636 C CA . GLU A 1 82 ? 0.614 4.125 -14.523 1.00 86.62 82 GLU A CA 1
ATOM 637 C C . GLU A 1 82 ? 0.044 2.712 -14.421 1.00 86.62 82 GLU A C 1
ATOM 639 O O . GLU A 1 82 ? -1.140 2.488 -14.151 1.00 86.62 82 GLU A O 1
ATOM 644 N N . ARG A 1 83 ? 0.920 1.721 -14.609 1.00 85.88 83 ARG A N 1
ATOM 645 C CA . ARG A 1 83 ? 0.551 0.310 -14.475 1.00 85.88 83 ARG A CA 1
ATOM 646 C C . ARG A 1 83 ? 0.208 0.025 -13.012 1.00 85.88 83 ARG A C 1
ATOM 648 O O . ARG A 1 83 ? 1.092 0.062 -12.163 1.00 85.88 83 ARG A O 1
ATOM 655 N N . GLN A 1 84 ? -1.045 -0.319 -12.731 1.00 89.06 84 GLN A N 1
ATOM 656 C CA . GLN A 1 84 ? -1.468 -0.788 -11.411 1.00 89.06 84 GLN A CA 1
ATOM 657 C C . GLN A 1 84 ? -1.427 -2.314 -11.351 1.00 89.06 84 GLN A C 1
ATOM 659 O O . GLN A 1 84 ? -1.902 -3.003 -12.256 1.00 89.06 84 GLN A O 1
ATOM 664 N N . ILE A 1 85 ? -0.833 -2.838 -10.287 1.00 88.94 85 ILE A N 1
ATOM 665 C CA . ILE A 1 85 ? -0.656 -4.267 -10.054 1.00 88.94 85 ILE A CA 1
ATOM 666 C C . ILE A 1 85 ? -1.392 -4.627 -8.777 1.00 88.94 85 ILE A C 1
ATOM 668 O O . ILE A 1 85 ? -1.054 -4.157 -7.690 1.00 88.94 85 ILE A O 1
ATOM 672 N N . MET A 1 86 ? -2.393 -5.479 -8.940 1.00 88.62 86 MET A N 1
ATOM 673 C CA . MET A 1 86 ? -3.206 -6.033 -7.872 1.00 88.62 86 MET A CA 1
ATOM 674 C C . MET A 1 86 ? -3.266 -7.545 -8.064 1.00 88.62 86 MET A C 1
ATOM 676 O O . MET A 1 86 ? -3.630 -8.018 -9.139 1.00 88.62 86 MET A O 1
ATOM 680 N N . ASP A 1 87 ? -2.859 -8.296 -7.043 1.00 84.88 87 ASP A N 1
ATOM 681 C CA . ASP A 1 87 ? -2.964 -9.760 -7.057 1.00 84.88 87 ASP A CA 1
ATOM 682 C C . ASP A 1 87 ? -4.371 -10.219 -6.626 1.00 84.88 87 ASP A C 1
ATOM 684 O O . ASP A 1 87 ? -4.796 -11.318 -6.980 1.00 84.88 87 ASP A O 1
ATOM 688 N N . GLY A 1 88 ? -5.097 -9.385 -5.872 1.00 79.25 88 GLY A N 1
ATOM 689 C CA . GLY A 1 88 ? -6.466 -9.647 -5.432 1.00 79.25 88 GLY A CA 1
ATOM 690 C C . GLY A 1 88 ? -7.520 -9.019 -6.346 1.00 79.25 88 GLY A C 1
ATOM 691 O O . GLY A 1 88 ? -7.328 -7.934 -6.891 1.00 79.25 88 GLY A O 1
ATOM 692 N N . ALA A 1 89 ? -8.667 -9.688 -6.478 1.00 79.44 89 ALA A N 1
ATOM 693 C CA . ALA A 1 89 ? -9.850 -9.157 -7.156 1.00 79.44 89 ALA A CA 1
ATOM 694 C C . ALA A 1 89 ? -10.721 -8.368 -6.161 1.00 79.44 89 ALA A C 1
ATOM 696 O O . ALA A 1 89 ? -11.780 -8.828 -5.736 1.00 79.44 89 ALA A O 1
ATOM 697 N N . TRP A 1 90 ? -10.241 -7.199 -5.732 1.00 83.88 90 TRP A N 1
ATOM 698 C CA . TRP A 1 90 ? -10.950 -6.350 -4.773 1.00 83.88 90 TRP A CA 1
ATOM 699 C C . TRP A 1 90 ? -11.886 -5.379 -5.498 1.00 83.88 90 TRP A C 1
ATOM 701 O O . TRP A 1 90 ? -11.447 -4.576 -6.316 1.00 83.88 90 TRP A O 1
ATOM 711 N N . THR A 1 91 ? -13.180 -5.441 -5.192 1.00 82.25 91 THR A N 1
ATOM 712 C CA . THR A 1 91 ? -14.215 -4.594 -5.803 1.00 82.25 91 THR A CA 1
ATOM 713 C C . THR A 1 91 ? -14.963 -3.811 -4.735 1.00 82.25 91 THR A C 1
ATOM 715 O O . THR A 1 91 ? -15.220 -4.350 -3.662 1.00 82.25 91 THR A O 1
ATOM 718 N N . GLY A 1 92 ? -15.356 -2.570 -5.033 1.00 87.44 92 GLY A N 1
ATOM 719 C CA . GLY A 1 92 ? -16.135 -1.740 -4.105 1.00 87.44 92 GLY A CA 1
ATOM 720 C C . GLY A 1 92 ? -15.343 -1.207 -2.906 1.00 87.44 92 GLY A C 1
ATOM 721 O O . GLY A 1 92 ? -15.950 -0.736 -1.955 1.00 87.44 92 GLY A O 1
ATOM 722 N N . ILE A 1 93 ? -14.009 -1.286 -2.947 1.00 92.31 93 ILE A N 1
ATOM 723 C CA . ILE A 1 93 ? -13.117 -0.718 -1.932 1.00 92.31 93 ILE A CA 1
ATOM 724 C C . ILE A 1 93 ? -12.429 0.508 -2.543 1.00 92.31 93 ILE A C 1
ATOM 726 O O . ILE A 1 93 ? -11.866 0.379 -3.637 1.00 92.31 93 ILE A O 1
ATOM 730 N N . PRO A 1 94 ? -12.444 1.677 -1.881 1.00 93.12 94 PRO A N 1
ATOM 731 C CA . PRO A 1 94 ? -11.804 2.865 -2.424 1.00 93.12 94 PRO A CA 1
ATOM 732 C C . PRO A 1 94 ? -10.283 2.726 -2.462 1.00 93.12 94 PRO A C 1
ATOM 734 O O . PRO A 1 94 ? -9.659 2.110 -1.591 1.00 93.12 94 PRO A O 1
ATOM 737 N N . LEU A 1 95 ? -9.700 3.318 -3.504 1.00 93.00 95 LEU A N 1
ATOM 738 C CA . LEU A 1 95 ? -8.269 3.329 -3.758 1.00 93.00 95 LEU A CA 1
ATOM 739 C C . LEU A 1 95 ? -7.666 4.671 -3.355 1.00 93.00 95 LEU A C 1
ATOM 741 O O . LEU A 1 95 ? -8.100 5.731 -3.800 1.00 93.00 95 LEU A O 1
ATOM 745 N N . PHE A 1 96 ? -6.607 4.592 -2.565 1.00 94.81 96 PHE A N 1
ATOM 746 C CA . PHE A 1 96 ? -5.806 5.716 -2.121 1.00 94.81 96 PHE A CA 1
ATOM 747 C C . PHE A 1 96 ? -4.369 5.572 -2.617 1.00 94.81 96 PHE A C 1
ATOM 749 O O . PHE A 1 96 ? -3.896 4.473 -2.911 1.00 94.81 96 PHE A O 1
ATOM 756 N N . TYR A 1 97 ? -3.653 6.683 -2.693 1.00 94.00 97 TYR A N 1
ATOM 757 C CA . TYR A 1 97 ? -2.228 6.743 -2.980 1.00 94.00 97 TYR A CA 1
ATOM 758 C C . TYR A 1 97 ? -1.446 7.037 -1.699 1.00 94.00 97 TYR A C 1
ATOM 760 O O . TYR A 1 97 ? -1.856 7.866 -0.889 1.00 94.00 97 TYR A O 1
ATOM 768 N N . ILE A 1 98 ? -0.315 6.357 -1.496 1.00 93.31 98 ILE A N 1
ATOM 769 C CA . ILE A 1 98 ? 0.563 6.650 -0.360 1.00 93.31 98 ILE A CA 1
ATOM 770 C C . ILE A 1 98 ? 1.410 7.902 -0.614 1.00 93.31 98 ILE A C 1
ATOM 772 O O . ILE A 1 98 ? 2.223 7.946 -1.537 1.00 93.31 98 ILE A O 1
ATOM 776 N N . VAL A 1 99 ? 1.308 8.871 0.293 1.00 91.31 99 VAL A N 1
ATOM 777 C CA . VAL A 1 99 ? 2.192 10.046 0.334 1.00 91.31 99 VAL A CA 1
ATOM 778 C C . VAL A 1 99 ? 3.402 9.761 1.213 1.00 91.31 99 VAL A C 1
ATOM 780 O O . VAL A 1 99 ? 4.546 10.029 0.844 1.00 91.31 99 VAL A O 1
ATOM 783 N N . SER A 1 100 ? 3.157 9.185 2.391 1.00 87.94 100 SER A N 1
ATOM 784 C CA . SER A 1 100 ? 4.205 8.845 3.348 1.00 87.94 100 SER A CA 1
ATOM 785 C C . SER A 1 100 ? 3.816 7.631 4.189 1.00 87.94 100 SER A C 1
ATOM 787 O O . SER A 1 100 ? 2.640 7.296 4.328 1.00 87.94 100 SER A O 1
ATOM 789 N N . GLY A 1 101 ? 4.809 6.942 4.747 1.00 81.25 101 GLY A N 1
ATOM 790 C CA . GLY A 1 101 ? 4.571 5.801 5.621 1.00 81.25 101 GLY A CA 1
ATOM 791 C C . GLY A 1 101 ? 5.655 5.652 6.674 1.00 81.25 101 GLY A C 1
ATOM 792 O O . GLY A 1 101 ? 6.843 5.799 6.379 1.00 81.25 101 GLY A O 1
ATOM 793 N N . LYS A 1 102 ? 5.237 5.327 7.896 1.00 76.50 102 LYS A N 1
ATOM 794 C CA . LYS A 1 102 ? 6.102 4.944 9.014 1.00 76.50 102 LYS A CA 1
ATOM 795 C C . LYS A 1 102 ? 5.745 3.526 9.462 1.00 76.50 102 LYS A C 1
ATOM 797 O O . LYS A 1 102 ? 4.573 3.140 9.463 1.00 76.50 102 LYS A O 1
ATOM 802 N N . LYS A 1 103 ? 6.788 2.748 9.759 1.00 67.44 103 LYS A N 1
ATOM 803 C CA . LYS A 1 103 ? 6.679 1.383 10.282 1.00 67.44 103 LYS A CA 1
ATOM 804 C C . LYS A 1 103 ? 6.596 1.392 11.794 1.00 67.44 103 LYS A C 1
ATOM 806 O O . LYS A 1 103 ? 7.254 2.275 12.384 1.00 67.44 103 LYS A O 1
#